Protein AF-A0A5K1AG60-F1 (afdb_monomer_lite)

pLDDT: mean 95.48, std 4.97, range [70.12, 98.0]

Secondary structure (DSSP, 8-state):
-EEEPTTSSS-EEE---TTHHHHHHHHHT-

Sequence (30 aa):
GLVPLAGSNDESWCQGLDGLASRSAAYYQQ

Structure (mmCIF, N/CA/C/O backbone):
data_AF-A0A5K1AG60-F1
#
_entry.id   AF-A0A5K1AG60-F1
#
loop_
_atom_site.group_PDB
_atom_site.id
_atom_site.typ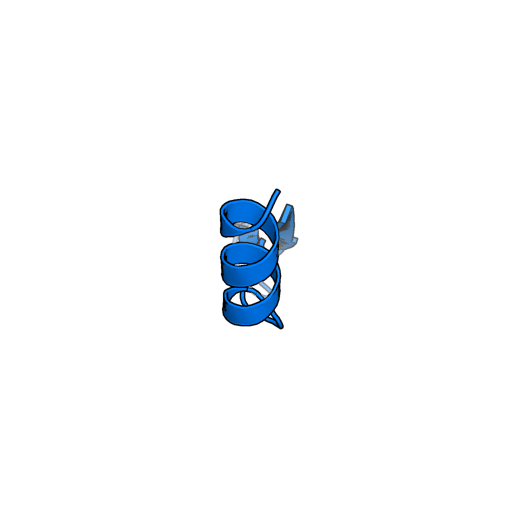e_symbol
_atom_site.label_atom_id
_atom_site.label_alt_id
_atom_site.label_comp_id
_atom_site.label_asym_id
_atom_site.label_entity_id
_atom_site.label_seq_id
_atom_site.pdbx_PDB_ins_code
_atom_site.Cartn_x
_atom_site.Cartn_y
_atom_site.Cartn_z
_atom_site.occupancy
_atom_site.B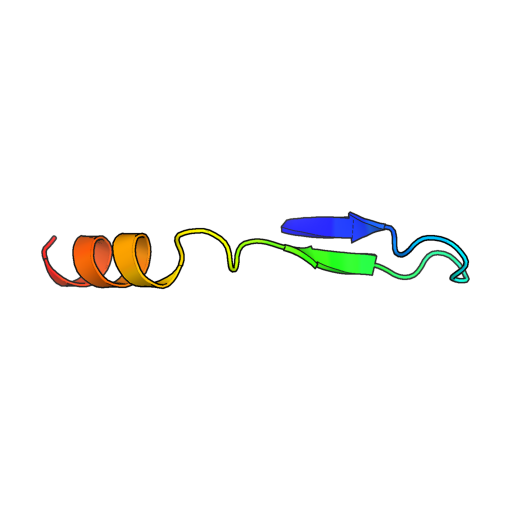_iso_or_equiv
_atom_site.auth_seq_id
_atom_site.auth_comp_id
_atom_site.auth_asym_id
_atom_site.auth_atom_id
_atom_site.pdbx_PDB_model_num
ATOM 1 N N . GLY A 1 1 ? 4.163 1.449 2.482 1.00 90.31 1 GLY A N 1
ATOM 2 C CA . GLY A 1 1 ? 5.560 1.866 2.218 1.00 90.31 1 GLY A CA 1
ATOM 3 C C . GLY A 1 1 ? 5.702 2.234 0.756 1.00 90.31 1 GLY A C 1
ATOM 4 O O . GLY A 1 1 ? 4.790 1.921 0.000 1.00 90.31 1 GLY A O 1
ATOM 5 N N . LEU A 1 2 ? 6.782 2.912 0.364 1.00 95.38 2 LEU A N 1
ATOM 6 C CA . LEU A 1 2 ? 7.039 3.212 -1.049 1.00 95.38 2 LEU A CA 1
ATOM 7 C C . LEU A 1 2 ? 7.578 1.974 -1.771 1.00 95.38 2 LEU A C 1
ATOM 9 O O . LEU A 1 2 ? 8.379 1.239 -1.195 1.00 95.38 2 LEU A O 1
ATOM 13 N N . VAL A 1 3 ? 7.146 1.759 -3.013 1.00 96.50 3 VAL A N 1
ATOM 14 C CA . VAL A 1 3 ? 7.611 0.671 -3.882 1.00 96.50 3 VAL A CA 1
ATOM 15 C C . VAL A 1 3 ? 7.951 1.191 -5.270 1.00 96.50 3 VAL A C 1
ATOM 17 O O . VAL A 1 3 ? 7.205 2.029 -5.776 1.00 96.50 3 VAL A O 1
ATOM 20 N N . PRO A 1 4 ? 9.039 0.701 -5.897 1.00 97.31 4 PRO A N 1
ATOM 21 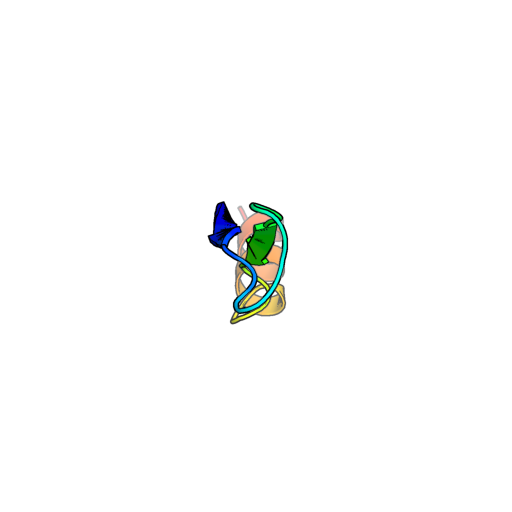C CA . PRO A 1 4 ? 9.417 1.116 -7.241 1.00 97.31 4 PRO A CA 1
ATOM 22 C C . PRO A 1 4 ? 8.293 0.892 -8.253 1.00 97.31 4 PRO A C 1
ATOM 24 O O . PRO A 1 4 ? 7.638 -0.156 -8.264 1.00 97.31 4 PRO A O 1
ATOM 27 N N . LEU A 1 5 ? 8.074 1.879 -9.113 1.00 97.06 5 LEU A N 1
ATOM 28 C CA . LEU A 1 5 ? 7.155 1.775 -10.235 1.00 97.06 5 LEU A CA 1
ATOM 29 C C . LEU A 1 5 ? 7.906 1.180 -11.433 1.00 97.06 5 LEU A C 1
ATOM 31 O O . LEU A 1 5 ? 8.856 1.765 -11.940 1.00 97.06 5 LEU A O 1
ATOM 35 N N . ALA A 1 6 ? 7.499 -0.005 -11.884 1.00 96.56 6 ALA A N 1
ATOM 36 C CA . ALA A 1 6 ? 8.159 -0.662 -13.008 1.00 96.56 6 ALA A CA 1
ATOM 37 C C . ALA A 1 6 ? 8.010 0.164 -14.298 1.00 96.56 6 ALA A C 1
ATOM 39 O O . ALA A 1 6 ? 6.903 0.554 -14.663 1.00 96.56 6 ALA A O 1
ATOM 40 N N . GLY A 1 7 ? 9.124 0.398 -14.998 1.00 96.94 7 GLY A N 1
ATOM 41 C CA . GLY A 1 7 ? 9.141 1.163 -16.250 1.00 96.94 7 GLY A CA 1
ATOM 42 C C . GLY A 1 7 ? 9.096 2.686 -16.080 1.00 96.94 7 GLY A C 1
ATOM 43 O O . GLY A 1 7 ? 8.934 3.387 -17.076 1.00 96.94 7 GLY A O 1
ATOM 44 N N . SER A 1 8 ? 9.241 3.197 -14.855 1.00 96.62 8 SER A N 1
ATOM 45 C CA . SER A 1 8 ? 9.402 4.627 -14.584 1.00 96.62 8 SER A CA 1
ATOM 46 C C . SER A 1 8 ? 10.880 5.031 -14.502 1.00 96.62 8 SER A C 1
ATOM 48 O O . SER A 1 8 ? 11.777 4.186 -14.464 1.00 96.62 8 SER A O 1
ATOM 50 N N . ASN A 1 9 ? 11.134 6.339 -14.451 1.00 96.62 9 ASN A N 1
ATOM 51 C CA . ASN A 1 9 ? 12.461 6.897 -14.199 1.00 96.62 9 ASN A CA 1
ATOM 52 C C . ASN A 1 9 ? 12.699 7.044 -12.686 1.00 96.62 9 ASN A C 1
ATOM 54 O O . ASN A 1 9 ? 12.570 8.142 -12.145 1.00 96.62 9 ASN A O 1
ATOM 58 N N . ASP A 1 10 ? 12.986 5.925 -12.017 1.00 97.00 10 ASP A N 1
ATOM 59 C CA . ASP A 1 10 ? 13.215 5.835 -10.564 1.00 97.00 10 ASP A CA 1
ATOM 60 C C . ASP A 1 10 ? 12.038 6.327 -9.693 1.00 97.00 10 ASP A C 1
ATOM 62 O O . ASP A 1 10 ? 12.196 6.654 -8.514 1.00 97.00 10 ASP A O 1
ATOM 66 N N . GLU A 1 11 ? 10.819 6.355 -10.240 1.00 98.00 11 GLU A N 1
ATOM 67 C CA . GLU A 1 11 ? 9.630 6.744 -9.482 1.00 98.00 11 GLU A CA 1
ATOM 68 C C . GLU A 1 11 ? 9.130 5.601 -8.596 1.00 98.00 11 GLU A C 1
ATOM 70 O O . GLU A 1 11 ? 9.336 4.415 -8.866 1.00 98.00 11 GLU A O 1
ATOM 75 N N . SER A 1 12 ? 8.416 5.960 -7.532 1.00 98.00 12 SER A N 1
ATOM 76 C CA . SER A 1 12 ? 7.830 5.017 -6.582 1.00 98.00 12 SER A CA 1
ATOM 77 C C . SER A 1 12 ? 6.369 5.351 -6.289 1.00 98.00 12 SER A C 1
ATOM 79 O O . SER A 1 12 ? 5.937 6.490 -6.442 1.00 98.00 12 SER A O 1
ATOM 81 N N . TRP A 1 13 ? 5.612 4.363 -5.815 1.00 95.88 13 TRP A N 1
ATOM 82 C CA . TRP A 1 13 ?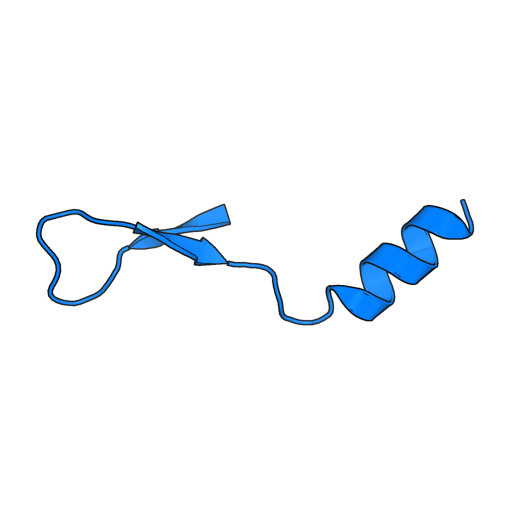 4.211 4.501 -5.417 1.00 95.88 13 TRP A CA 1
ATOM 83 C C . TRP A 1 13 ? 3.969 3.965 -4.002 1.00 95.88 13 TRP A C 1
ATOM 85 O O . TRP A 1 13 ? 4.734 3.155 -3.479 1.00 95.88 13 TRP A O 1
ATOM 95 N N . CYS A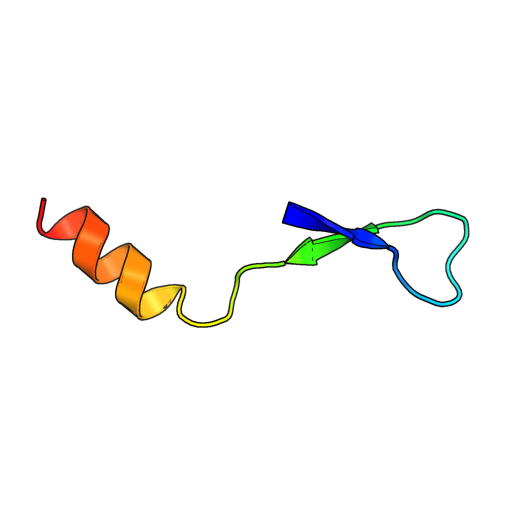 1 14 ? 2.899 4.427 -3.356 1.00 95.69 14 CYS A N 1
ATOM 96 C CA . CYS A 1 14 ? 2.550 4.009 -2.000 1.00 95.69 14 CYS A CA 1
ATOM 97 C C . CYS A 1 14 ? 1.759 2.694 -1.988 1.00 95.69 14 CYS A C 1
ATOM 99 O O . CYS A 1 14 ? 0.661 2.613 -2.531 1.00 95.69 14 CYS A O 1
ATOM 101 N N . GLN A 1 15 ? 2.267 1.705 -1.257 1.00 95.31 15 GLN A N 1
ATOM 102 C CA . GLN A 1 15 ? 1.559 0.473 -0.911 1.00 95.31 15 GLN A CA 1
ATOM 103 C C . GLN A 1 15 ? 0.834 0.553 0.436 1.00 95.31 15 GLN A C 1
ATOM 105 O O . GLN A 1 15 ? 1.207 1.340 1.314 1.00 95.31 15 GLN A O 1
ATOM 110 N N . GLY A 1 16 ? -0.106 -0.377 0.641 1.00 94.88 16 GLY A N 1
ATOM 111 C CA . GLY A 1 16 ? -0.763 -0.619 1.930 1.00 94.88 16 GLY A CA 1
ATOM 112 C C . GLY A 1 16 ? -2.289 -0.553 1.899 1.00 94.88 16 GLY A C 1
ATOM 113 O O . GLY A 1 16 ? -2.899 -0.488 2.964 1.00 94.88 16 GLY A O 1
ATOM 114 N N . LEU A 1 17 ? -2.911 -0.550 0.717 1.00 96.56 17 LEU A N 1
ATOM 115 C CA . LEU A 1 17 ? -4.373 -0.559 0.593 1.00 96.56 17 LEU A CA 1
ATOM 116 C C . LEU A 1 17 ? -4.984 -1.912 0.989 1.00 96.56 17 LEU A C 1
ATOM 118 O O . LEU A 1 17 ? -6.077 -1.944 1.555 1.00 96.56 17 LEU A O 1
ATOM 122 N N . ASP A 1 18 ? -4.253 -3.010 0.789 1.00 96.94 18 ASP A N 1
ATOM 123 C CA . ASP A 1 18 ? -4.686 -4.342 1.210 1.00 96.94 18 ASP A CA 1
ATOM 124 C C . ASP A 1 18 ? -4.919 -4.375 2.722 1.00 96.94 18 ASP A C 1
ATOM 126 O O . ASP A 1 18 ? -4.044 -4.021 3.517 1.00 96.94 18 ASP A O 1
ATOM 130 N N . GLY A 1 19 ? -6.134 -4.745 3.127 1.00 96.12 19 GLY A N 1
ATOM 131 C CA . GLY A 1 19 ? -6.543 -4.785 4.532 1.00 96.12 19 GLY A CA 1
ATOM 132 C C . GLY A 1 19 ? -6.607 -3.422 5.233 1.00 96.12 19 GLY A C 1
ATOM 133 O O . GLY A 1 19 ? -6.723 -3.392 6.459 1.00 96.12 19 GLY A O 1
ATOM 134 N N . LEU A 1 20 ? -6.537 -2.295 4.509 1.00 96.75 20 LEU A N 1
ATOM 135 C CA . LEU A 1 20 ? -6.570 -0.956 5.113 1.00 96.75 20 LEU A CA 1
ATOM 136 C C . LEU A 1 20 ? -7.837 -0.734 5.942 1.00 96.75 20 LEU A C 1
ATOM 138 O O . LEU A 1 20 ? -7.732 -0.302 7.083 1.00 96.75 20 LEU A O 1
ATOM 142 N N . ALA A 1 21 ? -9.007 -1.108 5.418 1.00 97.31 21 ALA A N 1
ATOM 143 C CA . ALA A 1 21 ? -10.277 -0.956 6.129 1.00 97.31 21 ALA A CA 1
ATOM 144 C C . ALA A 1 21 ? -10.292 -1.699 7.478 1.00 97.31 21 ALA A C 1
ATOM 146 O O . ALA A 1 21 ? -10.668 -1.123 8.497 1.00 97.31 21 ALA A O 1
ATOM 147 N N . SER A 1 22 ? -9.827 -2.953 7.508 1.00 97.44 22 SER A N 1
ATOM 148 C CA . SER A 1 22 ? -9.760 -3.754 8.737 1.00 97.44 22 SER A CA 1
ATOM 149 C C . SER A 1 22 ? -8.790 -3.160 9.756 1.00 97.44 22 SER A C 1
ATOM 151 O O . SER A 1 22 ? -9.126 -3.072 10.935 1.00 97.44 22 SER A O 1
ATOM 153 N N . ARG A 1 23 ? -7.608 -2.703 9.315 1.00 97.81 23 ARG A N 1
ATOM 154 C CA . ARG A 1 23 ? -6.647 -2.034 10.207 1.00 97.81 23 ARG A CA 1
ATOM 155 C C . ARG A 1 23 ? -7.209 -0.728 10.756 1.00 97.81 23 ARG A C 1
ATOM 157 O O . ARG A 1 23 ? -7.094 -0.487 11.948 1.00 97.81 23 ARG A O 1
ATOM 164 N N . SER A 1 24 ? -7.849 0.083 9.916 1.00 97.38 24 SER A N 1
ATOM 165 C CA . SER A 1 24 ? -8.490 1.331 10.340 1.00 97.38 24 SER A CA 1
ATOM 166 C C . SER A 1 24 ? -9.589 1.087 11.373 1.00 97.38 24 SER A C 1
ATOM 168 O O . SER A 1 24 ? -9.634 1.793 12.376 1.00 97.38 24 SER A O 1
ATOM 170 N N . ALA A 1 25 ? -10.427 0.063 11.178 1.00 97.38 25 ALA A N 1
ATOM 171 C CA . ALA A 1 25 ? -11.436 -0.325 12.161 1.00 97.38 25 ALA A CA 1
ATOM 172 C C . ALA A 1 25 ? -10.802 -0.758 13.496 1.00 97.38 25 ALA A C 1
ATOM 174 O O . ALA A 1 25 ? -11.244 -0.313 14.550 1.00 97.38 25 ALA A O 1
ATOM 175 N N . ALA A 1 26 ? -9.733 -1.560 13.455 1.00 97.19 26 ALA A N 1
ATOM 176 C CA . ALA A 1 26 ? -9.012 -1.994 14.652 1.00 97.19 26 ALA A CA 1
ATOM 177 C C . ALA A 1 26 ? -8.297 -0.843 15.380 1.00 97.19 26 ALA A C 1
ATOM 179 O O . ALA A 1 26 ? -8.225 -0.847 16.605 1.00 97.19 26 ALA A O 1
ATOM 180 N N . TYR A 1 27 ? -7.772 0.150 14.656 1.00 97.25 27 TYR A N 1
ATOM 181 C CA . TYR A 1 27 ? -7.177 1.346 15.264 1.00 97.25 27 TYR A CA 1
ATOM 182 C C . TYR A 1 27 ? -8.207 2.215 15.974 1.00 97.25 27 TYR A C 1
ATOM 184 O O . TYR A 1 27 ? -7.877 2.834 16.972 1.00 97.25 27 TYR A O 1
ATOM 192 N N . TYR A 1 28 ? -9.442 2.257 15.478 1.00 96.12 28 TYR A N 1
ATOM 193 C CA . TYR A 1 28 ? -10.505 3.034 16.112 1.00 96.12 28 TYR A CA 1
ATOM 194 C C . TYR A 1 28 ? -11.061 2.368 17.384 1.00 96.12 28 TYR A C 1
ATOM 196 O O . TYR A 1 28 ? -11.684 3.031 18.204 1.00 96.12 28 TYR A O 1
ATOM 204 N N . GLN A 1 29 ? -10.877 1.052 17.530 1.00 92.06 29 GLN A N 1
ATOM 205 C CA . GLN A 1 29 ? -11.370 0.263 18.666 1.00 92.06 29 GLN A CA 1
ATOM 206 C C . GLN A 1 29 ? -10.380 0.167 19.843 1.00 92.06 29 GLN A C 1
ATOM 208 O O . GLN A 1 29 ? -10.756 -0.369 20.885 1.00 92.06 29 GLN A O 1
ATOM 213 N N . GLN A 1 30 ? -9.137 0.625 19.664 1.00 70.12 30 GLN A N 1
ATOM 214 C CA . GLN A 1 30 ? -8.084 0.667 20.692 1.00 70.12 30 GLN A CA 1
ATOM 215 C C . GLN A 1 30 ? -8.080 2.010 21.418 1.00 70.12 30 GLN A C 1
ATOM 217 O O . GLN A 1 30 ? -7.798 1.993 22.636 1.00 70.12 30 GLN A O 1
#

Organism: NCBI:txid210225

Foldseek 3Di:
DWDADPPDPRDTDDDDPVCPVVVVVVVVVD

Radius of gyration: 13.65 Å; chains: 1; bounding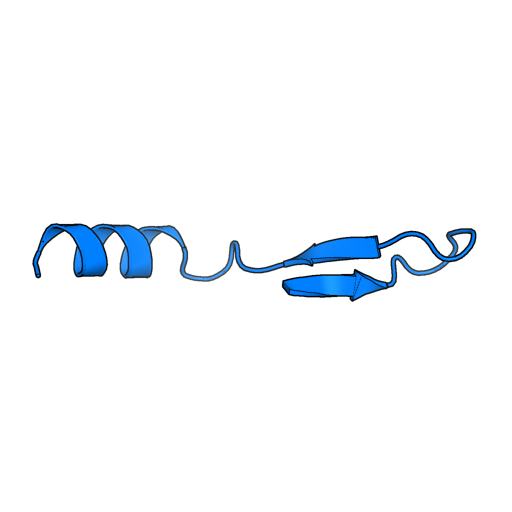 box: 25×12×37 Å

InterPro domains:
  IPR000741 Fructose-bisphosphate aldolase, class-I [PF00274] (1-30)
  IPR013785 Aldolase-type TIM barrel [G3DSA:3.20.20.70] (1-30)